Protein AF-A0A2E8H625-F1 (afdb_monomer)

Solvent-accessible surface area (backbone atoms only — not comparable to full-atom values): 8170 Å² total; per-residue (Å²): 110,72,68,57,53,52,52,51,50,50,50,53,52,53,49,52,52,52,52,53,52,50,52,52,52,45,51,55,51,51,57,50,48,65,62,44,42,80,77,43,54,82,83,48,31,59,55,52,55,49,43,58,61,49,52,72,38,86,86,40,46,66,59,47,50,54,52,50,51,51,51,52,51,53,48,32,56,75,70,69,45,81,76,77,77,91,82,57,92,80,58,95,45,68,72,55,56,56,52,53,50,51,52,50,52,52,50,54,49,52,55,51,50,62,72,66,50,74,80,80,84,71,86,82,80,77,93,77,78,80,86,88,86,133

Nearest PDB structures (foldseek):
  4r61-assembly1_A  TM=2.744E-01  e=4.026E+00  Human immunodeficiency virus 1
  6tb3-assembly1_BW  TM=2.743E-01  e=4.796E+00  Saccharomyces cerevisiae S288C

pLDDT: mean 73.67, std 12.01, range [45.75, 92.38]

Secondary structure (DSSP, 8-state):
-HHHHHHHHHHHHHHHHHHHHHHHHHHHHHHHHHHHGGGS-HHHHHHHHHHHHHTTSTTTHHHHHHHHHHHHHHHHHHTTPPPPPS--TT-S-HHHHHHHHHHHHHHHHHHHHHHHSPP---------PPP---

Mean predicted aligned error: 13.02 Å

Structure (mmCIF, N/CA/C/O backbone):
data_AF-A0A2E8H625-F1
#
_entry.id   AF-A0A2E8H625-F1
#
loop_
_atom_site.group_PDB
_atom_site.id
_atom_site.type_symbol
_atom_site.label_atom_id
_atom_site.label_alt_id
_atom_site.label_comp_id
_atom_site.label_asym_id
_atom_site.label_entity_id
_atom_site.label_seq_id
_atom_site.pdbx_PDB_ins_code
_atom_site.Cartn_x
_atom_si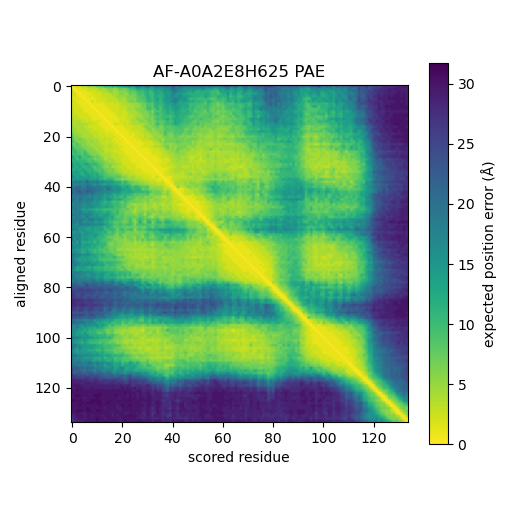te.Cartn_y
_atom_site.Cartn_z
_atom_site.occupancy
_atom_site.B_iso_or_equiv
_atom_site.auth_seq_id
_atom_site.auth_comp_id
_atom_site.auth_asym_id
_atom_site.auth_atom_id
_atom_site.pdbx_PDB_model_num
ATOM 1 N N . MET A 1 1 ? 27.507 1.433 -34.411 1.00 77.75 1 MET A N 1
ATOM 2 C CA . MET A 1 1 ? 26.030 1.526 -34.467 1.00 77.75 1 MET A CA 1
ATOM 3 C C . MET A 1 1 ? 25.341 0.369 -33.752 1.00 77.75 1 MET A C 1
ATOM 5 O O . MET A 1 1 ? 24.573 0.639 -32.845 1.00 77.75 1 MET A O 1
ATOM 9 N N . LEU A 1 2 ? 25.652 -0.897 -34.053 1.00 86.56 2 LEU A N 1
ATOM 10 C CA . LEU A 1 2 ? 24.986 -2.060 -33.435 1.00 86.56 2 LEU A CA 1
ATOM 11 C C . LEU A 1 2 ? 25.067 -2.106 -31.889 1.00 86.56 2 LEU A C 1
ATOM 13 O O . LEU A 1 2 ? 24.056 -2.328 -31.234 1.00 86.56 2 LEU A O 1
ATOM 17 N N . LEU A 1 3 ? 26.223 -1.784 -31.293 1.00 86.44 3 LEU A N 1
ATOM 18 C CA . LEU A 1 3 ? 26.378 -1.687 -29.828 1.00 86.44 3 LEU A CA 1
ATOM 19 C C . LEU A 1 3 ? 25.528 -0.573 -29.188 1.00 86.44 3 LEU A C 1
ATOM 21 O O . LEU A 1 3 ? 25.019 -0.755 -28.086 1.00 86.44 3 LEU A O 1
ATOM 25 N N . LEU A 1 4 ? 25.333 0.553 -29.887 1.00 87.00 4 LEU A N 1
ATOM 26 C CA . LEU A 1 4 ? 24.452 1.632 -29.423 1.00 87.00 4 LEU A CA 1
ATOM 27 C C . LEU A 1 4 ? 22.989 1.185 -29.427 1.00 87.00 4 LEU A C 1
ATOM 29 O O . LEU A 1 4 ? 22.278 1.450 -28.465 1.00 87.00 4 LEU A O 1
ATOM 33 N N . PHE A 1 5 ? 22.554 0.464 -30.464 1.00 89.75 5 PHE A N 1
ATOM 34 C CA . PHE A 1 5 ? 21.197 -0.084 -30.525 1.00 89.75 5 PHE A CA 1
ATOM 35 C C . PHE A 1 5 ? 20.937 -1.116 -29.425 1.00 89.75 5 PHE A C 1
ATOM 37 O O . PHE A 1 5 ? 19.885 -1.070 -28.796 1.00 89.75 5 PHE A O 1
ATOM 44 N N . ILE A 1 6 ? 21.899 -2.001 -29.146 1.00 92.06 6 ILE A N 1
ATOM 45 C CA . ILE A 1 6 ? 21.782 -2.977 -28.051 1.00 92.06 6 ILE A CA 1
ATOM 46 C C . ILE A 1 6 ? 21.714 -2.265 -26.696 1.00 92.06 6 ILE A C 1
ATOM 48 O O . ILE A 1 6 ? 20.847 -2.582 -25.886 1.00 92.06 6 ILE A O 1
ATOM 52 N N . GLY A 1 7 ? 22.586 -1.279 -26.460 1.00 89.75 7 GLY A N 1
ATOM 53 C CA . GLY A 1 7 ? 22.571 -0.494 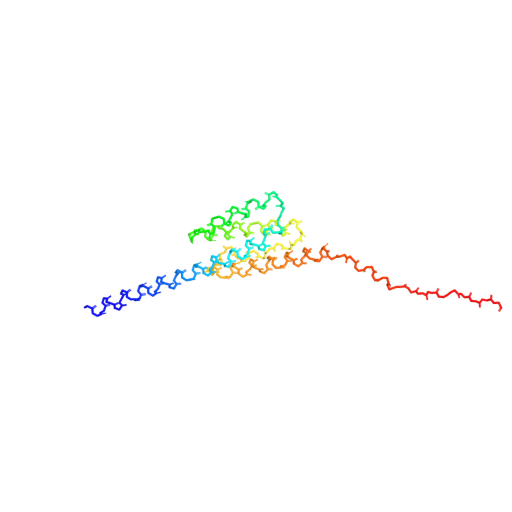-25.225 1.00 89.75 7 GLY A CA 1
ATOM 54 C C . GLY A 1 7 ? 21.249 0.250 -25.025 1.00 89.75 7 GLY A C 1
ATOM 55 O O . GLY A 1 7 ? 20.659 0.180 -23.950 1.00 89.75 7 GLY A O 1
ATOM 56 N N . LEU A 1 8 ? 20.741 0.897 -26.077 1.00 91.94 8 LEU A N 1
ATOM 57 C CA . LEU A 1 8 ? 19.458 1.600 -26.053 1.00 91.94 8 LEU A CA 1
ATOM 58 C C . LEU A 1 8 ? 18.295 0.640 -25.762 1.00 91.94 8 LEU A C 1
ATOM 60 O O . LEU A 1 8 ? 17.449 0.929 -24.918 1.00 91.94 8 LEU A O 1
ATOM 64 N N . LEU A 1 9 ? 18.271 -0.519 -26.424 1.00 91.31 9 LEU A N 1
ATOM 65 C CA . LEU A 1 9 ? 17.240 -1.536 -26.222 1.00 91.31 9 LEU A CA 1
ATOM 66 C C . LEU A 1 9 ? 17.253 -2.059 -24.783 1.00 91.31 9 LEU A C 1
ATOM 68 O O . LEU A 1 9 ? 16.195 -2.190 -24.173 1.00 91.31 9 LEU A O 1
ATOM 72 N N . LEU A 1 10 ? 18.436 -2.282 -24.208 1.00 92.38 10 LEU A N 1
ATOM 73 C CA . LEU A 1 10 ? 18.578 -2.715 -22.819 1.00 92.38 10 LEU A CA 1
ATOM 74 C C . LEU A 1 10 ? 18.030 -1.661 -21.845 1.00 92.38 10 LEU A C 1
ATOM 76 O O . LEU A 1 10 ? 17.305 -2.010 -20.916 1.00 92.38 10 LEU A O 1
ATOM 80 N N . VAL A 1 11 ? 18.292 -0.373 -22.090 1.00 91.06 11 VAL A N 1
ATOM 81 C CA . VAL A 1 11 ? 17.722 0.725 -21.289 1.00 91.06 11 VAL A CA 1
ATOM 82 C C . VAL A 1 11 ? 16.195 0.740 -21.376 1.00 91.06 11 VAL A C 1
ATOM 84 O O . VAL A 1 11 ? 15.539 0.824 -20.339 1.00 91.06 11 VAL A O 1
ATOM 87 N N . PHE A 1 12 ? 15.617 0.600 -22.573 1.00 90.81 12 PHE A N 1
ATOM 88 C CA . PHE A 1 12 ? 14.161 0.545 -22.739 1.00 90.81 12 PHE A CA 1
ATOM 89 C C . PHE A 1 12 ? 13.532 -0.662 -22.038 1.00 90.81 12 PHE A C 1
ATOM 91 O O . PHE A 1 12 ? 12.504 -0.513 -21.377 1.00 90.81 12 PHE A O 1
ATOM 98 N N . VAL A 1 13 ? 14.155 -1.840 -22.127 1.00 90.62 13 VAL A N 1
ATOM 99 C CA . VAL A 1 13 ? 13.687 -3.046 -21.430 1.00 90.62 13 VAL A CA 1
ATOM 100 C C . VAL A 1 13 ? 13.752 -2.851 -19.916 1.00 90.62 13 VAL A C 1
ATOM 102 O O . VAL A 1 13 ? 12.758 -3.084 -19.232 1.00 90.62 13 VAL A O 1
ATOM 105 N N . CYS A 1 14 ? 14.875 -2.363 -19.382 1.00 88.06 14 CYS A N 1
ATOM 106 C CA . CYS A 1 14 ? 15.012 -2.068 -17.955 1.00 88.06 14 CYS A CA 1
ATOM 107 C C . CYS A 1 14 ? 13.973 -1.045 -17.481 1.00 88.06 14 CYS A C 1
ATOM 109 O O . CYS A 1 14 ? 13.349 -1.238 -16.439 1.00 88.06 14 CYS A O 1
ATOM 111 N N . PHE A 1 15 ? 13.742 0.013 -18.257 1.00 87.06 15 PHE A N 1
ATOM 112 C CA . PHE A 1 15 ? 12.734 1.021 -17.942 1.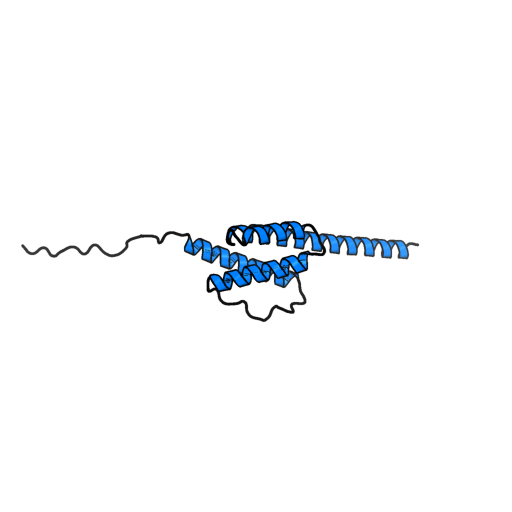00 87.06 15 PHE A CA 1
ATOM 113 C C . PHE A 1 15 ? 11.319 0.428 -17.931 1.00 87.06 15 PHE A C 1
ATOM 115 O O . PHE A 1 15 ? 10.560 0.665 -16.993 1.00 87.06 15 PHE A O 1
ATOM 122 N N . GLY A 1 16 ? 10.987 -0.412 -18.915 1.00 86.19 16 GLY A N 1
ATOM 123 C CA . GLY A 1 16 ? 9.713 -1.129 -18.963 1.00 86.19 16 GLY A CA 1
ATOM 124 C C . GLY A 1 16 ? 9.504 -2.053 -17.760 1.00 86.19 16 GLY A C 1
ATOM 125 O O . GLY A 1 16 ? 8.422 -2.068 -17.175 1.00 86.19 16 GLY A O 1
ATOM 126 N N . VAL A 1 17 ? 10.547 -2.772 -17.333 1.00 85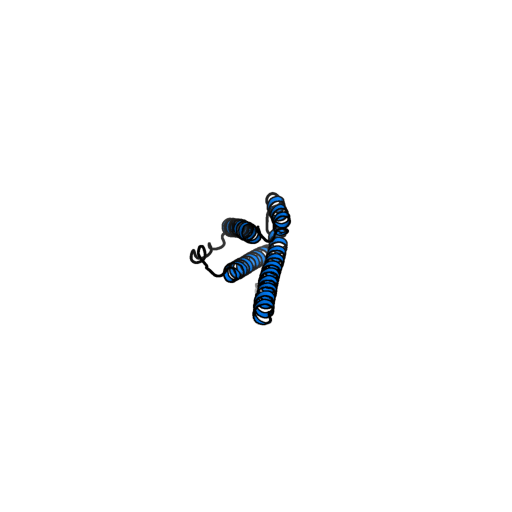.19 17 VAL A N 1
ATOM 127 C CA . VAL A 1 17 ? 10.500 -3.620 -16.130 1.00 85.19 17 VAL A CA 1
ATOM 128 C C . VAL A 1 17 ? 10.251 -2.783 -14.872 1.00 85.19 17 VAL A C 1
ATOM 130 O O . VAL A 1 17 ? 9.422 -3.166 -14.048 1.00 85.19 17 VAL A O 1
ATOM 133 N N . ILE A 1 18 ? 10.914 -1.631 -14.734 1.00 82.81 18 ILE A N 1
ATOM 134 C CA . ILE A 1 18 ? 10.715 -0.723 -13.594 1.00 82.81 18 ILE A CA 1
ATOM 135 C C . ILE A 1 18 ? 9.273 -0.211 -13.564 1.00 82.81 18 ILE A C 1
ATOM 137 O O . ILE A 1 18 ? 8.619 -0.305 -12.526 1.00 82.81 18 ILE A O 1
ATOM 141 N N . LEU A 1 19 ? 8.750 0.271 -14.696 1.00 81.50 19 LEU A N 1
ATOM 142 C CA . LEU A 1 19 ? 7.364 0.733 -14.784 1.00 81.50 19 LEU A CA 1
ATOM 143 C C . LEU A 1 19 ? 6.371 -0.381 -14.440 1.00 81.50 19 LEU A C 1
ATOM 145 O O . LEU A 1 19 ? 5.444 -0.157 -13.664 1.00 81.50 19 LEU A O 1
ATOM 149 N N . SER A 1 20 ? 6.596 -1.595 -14.949 1.00 82.38 20 SER A N 1
ATOM 150 C CA . SER A 1 20 ? 5.732 -2.740 -14.658 1.00 82.38 20 SER A CA 1
ATOM 151 C C . SER A 1 20 ? 5.758 -3.142 -13.179 1.00 82.38 20 SER A C 1
ATOM 153 O O . SER A 1 20 ? 4.719 -3.529 -12.642 1.00 82.38 20 SER A O 1
ATOM 155 N N . ASP A 1 21 ? 6.914 -3.080 -12.512 1.00 81.12 21 ASP A N 1
ATOM 156 C CA . ASP A 1 21 ? 7.019 -3.372 -11.077 1.00 81.12 21 ASP A CA 1
ATOM 157 C C . ASP A 1 21 ? 6.313 -2.297 -10.237 1.00 81.12 21 ASP A C 1
ATOM 159 O O . ASP A 1 21 ? 5.587 -2.616 -9.293 1.00 81.12 21 ASP A O 1
ATOM 163 N N . MET A 1 22 ? 6.455 -1.024 -10.613 1.00 77.94 22 MET A N 1
ATOM 164 C CA . MET A 1 22 ? 5.766 0.082 -9.947 1.00 77.94 22 MET A CA 1
ATOM 165 C C . MET A 1 22 ? 4.245 -0.013 -10.105 1.00 77.94 22 MET A C 1
ATOM 167 O O . MET A 1 22 ? 3.525 0.124 -9.116 1.00 77.94 22 MET A O 1
ATOM 171 N N . ASP A 1 23 ? 3.752 -0.330 -11.303 1.00 81.12 23 ASP A N 1
ATOM 172 C CA . ASP A 1 23 ? 2.323 -0.549 -11.547 1.00 81.12 23 ASP A CA 1
ATOM 173 C C . ASP A 1 23 ? 1.776 -1.731 -10.743 1.00 81.12 23 ASP A C 1
ATOM 175 O O . ASP A 1 23 ? 0.674 -1.661 -10.193 1.00 81.12 23 ASP A O 1
ATOM 179 N N . ARG A 1 24 ? 2.551 -2.814 -10.619 1.00 82.50 24 ARG A N 1
ATOM 180 C CA . ARG A 1 24 ? 2.166 -3.963 -9.793 1.00 82.50 24 ARG A CA 1
ATOM 181 C C . ARG A 1 24 ? 2.012 -3.569 -8.323 1.00 82.50 24 ARG A C 1
ATOM 183 O O . ARG A 1 24 ? 1.014 -3.926 -7.701 1.00 82.50 24 ARG A O 1
ATOM 190 N N . ARG A 1 25 ? 2.966 -2.806 -7.780 1.00 80.06 25 ARG A N 1
ATOM 191 C CA . ARG A 1 25 ? 2.917 -2.309 -6.391 1.00 80.06 25 ARG A CA 1
ATOM 192 C C . ARG A 1 25 ? 1.767 -1.335 -6.171 1.00 80.06 25 ARG A C 1
ATOM 194 O O . ARG A 1 25 ? 1.114 -1.387 -5.136 1.00 80.06 25 ARG A O 1
ATOM 201 N N . ARG A 1 26 ? 1.497 -0.475 -7.153 1.00 81.38 26 ARG A N 1
ATOM 202 C CA . ARG A 1 26 ? 0.379 0.470 -7.129 1.00 81.38 26 ARG A CA 1
ATOM 203 C C . ARG A 1 26 ? -0.964 -0.251 -7.011 1.00 81.38 26 ARG A C 1
ATOM 205 O O . ARG A 1 26 ? -1.777 0.123 -6.168 1.00 81.38 26 ARG A O 1
ATOM 212 N N . ARG A 1 27 ? -1.179 -1.300 -7.816 1.00 82.69 27 ARG A N 1
ATOM 213 C CA . ARG A 1 27 ? -2.389 -2.140 -7.742 1.00 82.69 27 ARG A CA 1
ATOM 214 C C . ARG A 1 27 ? -2.508 -2.815 -6.380 1.00 82.69 27 ARG A C 1
ATOM 216 O O . ARG A 1 27 ? -3.531 -2.669 -5.732 1.00 82.69 27 ARG A O 1
ATOM 223 N N . GLN A 1 28 ? -1.423 -3.422 -5.899 1.00 83.62 28 GLN A N 1
ATOM 224 C CA . GLN A 1 28 ? -1.407 -4.064 -4.584 1.00 83.62 28 GLN A CA 1
ATOM 225 C C . GLN A 1 28 ? -1.762 -3.089 -3.448 1.00 83.62 28 GLN A C 1
ATOM 227 O O . GLN A 1 28 ? -2.520 -3.432 -2.547 1.00 83.62 28 GLN A O 1
ATOM 232 N N . LEU A 1 29 ? -1.253 -1.856 -3.503 1.00 82.06 29 LEU A N 1
ATOM 233 C CA . LEU A 1 29 ? -1.588 -0.814 -2.535 1.00 82.06 29 LEU A CA 1
ATOM 234 C C . LEU A 1 29 ? -3.055 -0.367 -2.642 1.00 82.06 29 LEU A C 1
ATOM 236 O O . LEU A 1 29 ? -3.672 -0.047 -1.630 1.00 82.06 29 LEU A O 1
ATOM 240 N N . ALA A 1 30 ? -3.613 -0.320 -3.855 1.00 83.06 30 ALA A N 1
ATOM 241 C CA . ALA A 1 30 ? -5.020 0.014 -4.063 1.00 83.06 30 ALA A CA 1
ATOM 242 C C . ALA A 1 30 ? -5.935 -1.056 -3.453 1.00 83.06 30 ALA A C 1
ATOM 244 O O . ALA A 1 30 ? -6.856 -0.704 -2.722 1.00 83.06 30 ALA A O 1
ATOM 245 N N . ASP A 1 31 ? -5.609 -2.334 -3.659 1.00 85.06 31 ASP A N 1
ATOM 246 C CA . ASP A 1 31 ? -6.347 -3.459 -3.077 1.00 85.06 31 ASP A CA 1
ATOM 247 C C . ASP A 1 31 ? -6.305 -3.420 -1.537 1.00 85.06 31 ASP A C 1
ATOM 249 O O . ASP A 1 31 ? -7.317 -3.622 -0.869 1.00 85.06 31 ASP A O 1
ATOM 253 N N . MET A 1 32 ? -5.147 -3.094 -0.951 1.00 83.75 32 MET A N 1
ATOM 254 C CA . MET A 1 32 ? -5.009 -2.928 0.503 1.00 83.75 32 MET A CA 1
ATOM 255 C C . MET A 1 32 ? -5.835 -1.756 1.042 1.00 83.75 32 MET A C 1
ATOM 257 O O . MET A 1 32 ? -6.451 -1.879 2.097 1.00 83.75 32 MET A O 1
ATOM 261 N N . LEU A 1 33 ? -5.862 -0.622 0.335 1.00 84.12 33 LEU A N 1
ATOM 262 C CA . LEU A 1 33 ? -6.674 0.534 0.726 1.00 84.12 33 LEU A CA 1
ATOM 263 C C . LEU A 1 33 ? -8.171 0.205 0.698 1.00 84.12 33 LEU A C 1
ATOM 265 O O . LEU A 1 33 ? -8.877 0.574 1.635 1.00 84.12 33 LEU A O 1
ATOM 269 N N . ASP A 1 34 ? -8.632 -0.523 -0.322 1.00 84.19 34 ASP A N 1
ATOM 270 C CA . ASP A 1 34 ? -10.029 -0.961 -0.440 1.00 84.19 34 ASP A CA 1
ATOM 271 C C . ASP A 1 34 ? -10.422 -1.927 0.694 1.00 84.19 34 ASP A C 1
ATOM 273 O O . ASP A 1 34 ? -11.543 -1.868 1.200 1.00 84.19 34 ASP A O 1
ATOM 277 N N . ARG A 1 35 ? -9.487 -2.766 1.160 1.00 83.06 35 ARG A N 1
ATOM 278 C CA . ARG A 1 35 ? -9.675 -3.647 2.328 1.00 83.06 35 ARG A CA 1
ATOM 279 C C . ARG A 1 35 ? -9.659 -2.899 3.660 1.00 83.06 35 ARG A C 1
ATOM 281 O O . ARG A 1 35 ? -10.415 -3.237 4.566 1.00 83.06 35 ARG A O 1
ATOM 288 N N . VAL A 1 36 ? -8.830 -1.862 3.790 1.00 82.19 36 VAL A N 1
ATOM 289 C CA . VAL A 1 36 ? -8.724 -1.069 5.025 1.00 82.19 36 VAL A CA 1
ATOM 290 C C . VAL A 1 36 ? -9.882 -0.087 5.187 1.00 82.19 36 VAL A C 1
ATOM 292 O O . VAL A 1 36 ? -10.345 0.098 6.308 1.00 82.19 36 VAL A O 1
ATOM 295 N N . GLU A 1 37 ? -10.403 0.508 4.111 1.00 81.38 37 GLU A N 1
ATOM 296 C CA . GLU A 1 37 ? -11.516 1.472 4.161 1.00 81.38 37 GLU A CA 1
ATOM 297 C C . GLU A 1 37 ? -12.721 1.033 5.030 1.00 81.38 37 GLU A C 1
ATOM 299 O O . GLU A 1 37 ? -13.168 1.831 5.864 1.00 81.38 37 GLU A O 1
ATOM 304 N N . PRO A 1 38 ? -13.255 -0.202 4.925 1.00 80.62 38 PRO A N 1
ATOM 305 C CA . PRO A 1 38 ? -14.343 -0.654 5.793 1.00 80.62 38 PRO A CA 1
ATOM 306 C C . PRO A 1 38 ? -13.913 -0.902 7.248 1.00 80.62 38 PRO A C 1
ATOM 308 O O . PRO A 1 38 ? -14.760 -0.816 8.140 1.00 80.62 38 PRO A O 1
ATOM 311 N N . LEU A 1 39 ? -12.626 -1.171 7.501 1.00 74.81 39 LEU A N 1
ATOM 312 C CA . LEU A 1 39 ? -12.065 -1.474 8.826 1.00 74.81 39 LEU A CA 1
ATOM 313 C C . LEU A 1 39 ? -11.840 -0.221 9.688 1.00 74.81 39 LEU A C 1
ATOM 315 O O . LEU A 1 39 ? -11.710 -0.335 10.909 1.00 74.81 39 LEU A O 1
ATOM 319 N N . VAL A 1 40 ? -11.782 0.965 9.073 1.00 76.00 40 VAL A N 1
ATOM 320 C CA . VAL A 1 40 ? -11.607 2.252 9.766 1.00 76.00 40 VAL A CA 1
ATOM 321 C C . VAL A 1 40 ? -12.923 2.991 10.019 1.00 76.00 40 VAL A C 1
ATOM 323 O O . VAL A 1 40 ? -13.907 2.885 9.279 1.00 76.00 40 VAL A O 1
ATOM 326 N N . ASP A 1 41 ? -12.908 3.804 11.078 1.00 76.44 41 ASP A N 1
ATOM 327 C CA . ASP A 1 41 ? -14.031 4.626 11.518 1.00 76.44 41 ASP A CA 1
ATOM 328 C C . ASP A 1 41 ? -14.355 5.669 10.471 1.00 76.44 41 ASP A C 1
ATOM 330 O O . ASP A 1 41 ? -13.504 6.138 9.711 1.00 76.44 41 ASP A O 1
ATOM 334 N N . ARG A 1 42 ? -15.607 6.115 10.504 1.00 74.75 42 ARG A N 1
ATOM 335 C CA . ARG A 1 42 ? -16.138 7.115 9.582 1.00 74.75 42 ARG A CA 1
ATOM 336 C C . ARG A 1 42 ? -15.290 8.393 9.512 1.00 74.75 42 ARG A C 1
ATOM 338 O O . ARG A 1 42 ? -15.198 8.977 8.438 1.00 74.75 42 ARG A O 1
ATOM 345 N N . SER A 1 43 ? -14.644 8.792 10.612 1.00 73.75 43 SER A N 1
ATOM 346 C CA . SER A 1 43 ? -13.729 9.943 10.670 1.00 73.75 43 SER A CA 1
ATOM 347 C C . SER A 1 43 ? -12.425 9.726 9.890 1.00 73.75 43 SER A C 1
ATOM 349 O O . SER A 1 43 ? -11.922 10.662 9.273 1.00 73.75 43 SER A O 1
ATOM 351 N N . ARG A 1 44 ? -11.901 8.494 9.861 1.00 75.12 44 ARG A N 1
ATOM 352 C CA . ARG A 1 44 ? -10.648 8.130 9.177 1.00 75.12 44 ARG A CA 1
ATOM 353 C C . ARG A 1 44 ? -10.854 7.621 7.748 1.00 75.12 44 ARG A C 1
ATOM 355 O O . ARG A 1 44 ? -9.920 7.652 6.952 1.00 75.12 44 ARG A O 1
ATOM 362 N N . ARG A 1 45 ? -12.080 7.245 7.366 1.00 78.44 45 ARG A N 1
ATOM 363 C CA . ARG A 1 45 ? -12.422 6.860 5.980 1.00 78.44 45 ARG A CA 1
ATOM 364 C C . ARG A 1 45 ? -12.083 7.939 4.958 1.00 78.44 45 ARG A C 1
ATOM 366 O O . ARG A 1 45 ? -11.589 7.625 3.883 1.00 78.44 45 ARG A O 1
ATOM 373 N N . LEU A 1 46 ? -12.285 9.214 5.298 1.00 76.06 46 LEU A N 1
ATOM 374 C CA . LEU A 1 46 ? -11.900 10.322 4.419 1.00 76.06 46 LEU A CA 1
ATOM 375 C C . LEU A 1 46 ? -10.381 10.352 4.182 1.00 76.06 46 LEU A C 1
ATOM 377 O O . LEU A 1 46 ? -9.936 10.612 3.068 1.00 76.06 46 LEU A O 1
ATOM 381 N N . HIS A 1 47 ? -9.591 10.048 5.215 1.00 78.25 47 HIS A N 1
ATOM 382 C CA . HIS A 1 47 ? -8.136 9.990 5.117 1.00 78.25 47 HIS A CA 1
ATOM 383 C C . HIS A 1 47 ? -7.683 8.838 4.208 1.00 78.25 47 HIS A C 1
ATOM 385 O O . HIS A 1 47 ? -6.908 9.071 3.283 1.00 78.25 47 HIS A O 1
ATOM 391 N N . VAL A 1 48 ? -8.256 7.639 4.368 1.00 79.25 48 VAL A N 1
ATOM 392 C CA . VAL A 1 48 ? -8.003 6.492 3.472 1.00 79.25 48 VAL A CA 1
ATOM 393 C C . VAL A 1 48 ? -8.450 6.782 2.034 1.00 79.25 48 VAL A C 1
ATOM 395 O O . VAL A 1 48 ? -7.735 6.480 1.076 1.00 79.25 48 VAL A O 1
ATOM 398 N N . ARG A 1 49 ? -9.578 7.474 1.850 1.00 78.94 49 ARG A N 1
ATOM 399 C CA . ARG A 1 49 ? -10.035 7.897 0.520 1.00 78.94 49 ARG A CA 1
ATOM 400 C C . ARG A 1 49 ? -9.098 8.923 -0.121 1.00 78.94 49 ARG A C 1
ATOM 402 O O . ARG A 1 49 ? -8.870 8.874 -1.328 1.00 78.94 49 ARG A O 1
ATOM 409 N N . ASN A 1 50 ? -8.507 9.816 0.672 1.00 80.25 50 ASN A N 1
ATOM 410 C CA . ASN A 1 50 ? -7.477 10.739 0.196 1.00 80.25 50 ASN A CA 1
ATOM 411 C C . ASN A 1 50 ? -6.189 9.995 -0.189 1.00 80.25 50 ASN A C 1
ATOM 413 O O . ASN A 1 50 ? -5.620 10.285 -1.241 1.00 80.25 50 ASN A O 1
ATOM 417 N N . MET A 1 51 ? -5.767 8.988 0.587 1.00 79.94 51 MET A N 1
ATOM 418 C CA . MET A 1 51 ? -4.636 8.119 0.227 1.00 79.94 51 MET A CA 1
ATOM 419 C C . MET A 1 51 ? -4.839 7.437 -1.131 1.00 79.94 51 MET A C 1
ATOM 421 O O . MET A 1 51 ? -3.905 7.364 -1.931 1.00 79.94 51 MET A O 1
ATOM 425 N N . ARG A 1 52 ? -6.069 7.007 -1.441 1.00 77.31 52 ARG A N 1
ATOM 426 C CA . ARG A 1 52 ? -6.428 6.454 -2.758 1.00 77.31 52 ARG A CA 1
ATOM 427 C C . ARG A 1 52 ? -6.194 7.453 -3.894 1.00 77.31 52 ARG A C 1
ATOM 429 O O . ARG A 1 52 ? -5.706 7.062 -4.953 1.00 77.31 52 ARG A O 1
ATOM 436 N N . GLY A 1 53 ? -6.495 8.732 -3.668 1.00 73.75 53 GLY A N 1
ATOM 437 C CA . GLY A 1 53 ? -6.188 9.811 -4.611 1.00 73.75 53 GLY A CA 1
ATOM 438 C C . GLY A 1 53 ? -4.684 9.952 -4.862 1.00 73.75 53 GLY A C 1
ATOM 439 O O . GLY A 1 53 ? -4.252 10.032 -6.009 1.00 73.75 53 GLY A O 1
ATOM 440 N N . PHE A 1 54 ? -3.866 9.883 -3.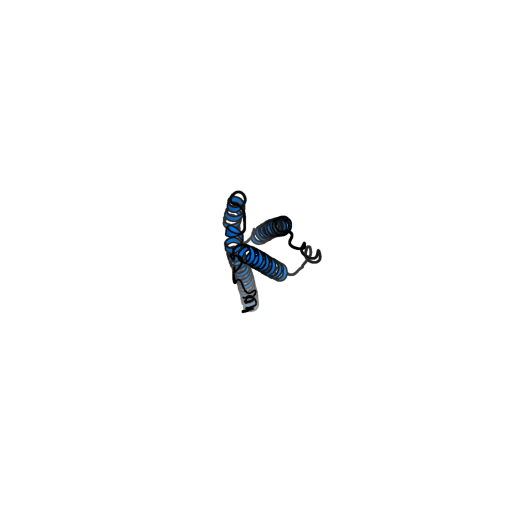808 1.00 70.25 54 PHE A N 1
ATOM 441 C CA . PHE A 1 54 ? -2.405 9.967 -3.924 1.00 70.25 54 PHE A CA 1
ATOM 442 C C . PHE A 1 54 ? -1.756 8.715 -4.536 1.00 70.25 54 PHE A C 1
ATOM 444 O O . PHE A 1 54 ? -0.726 8.828 -5.201 1.00 70.25 54 PHE A O 1
ATOM 451 N N . ASN A 1 55 ? -2.387 7.541 -4.417 1.00 72.56 55 ASN A N 1
ATOM 452 C CA . ASN A 1 55 ? -1.973 6.298 -5.087 1.00 72.56 55 ASN A CA 1
ATOM 453 C C . ASN A 1 55 ? -2.140 6.354 -6.630 1.00 72.56 55 ASN A C 1
ATOM 455 O O . ASN A 1 55 ? -1.782 5.428 -7.357 1.00 72.56 55 ASN A O 1
ATOM 459 N N . GLN A 1 56 ? -2.665 7.451 -7.187 1.00 68.19 56 GLN A N 1
ATOM 460 C CA . GLN A 1 56 ? -2.604 7.685 -8.633 1.00 68.19 56 GLN A CA 1
ATOM 461 C C . GLN A 1 56 ? -1.197 8.054 -9.115 1.00 68.19 56 GLN A C 1
ATOM 463 O O . GLN A 1 56 ? -0.884 7.834 -10.284 1.00 68.19 56 GLN A O 1
ATOM 468 N N . SER A 1 57 ? -0.338 8.561 -8.227 1.00 69.50 57 SER A N 1
ATOM 469 C CA . SER A 1 57 ? 1.032 8.929 -8.568 1.00 69.50 57 SER A CA 1
ATOM 470 C C . SER A 1 57 ? 2.027 7.847 -8.152 1.00 69.50 57 SER A C 1
ATOM 472 O O . SER A 1 57 ? 2.144 7.491 -6.979 1.00 69.50 57 SER A O 1
ATOM 474 N N . LEU A 1 58 ? 2.797 7.367 -9.131 1.00 63.09 58 LEU A N 1
ATOM 475 C CA . LEU A 1 58 ? 3.811 6.316 -8.978 1.00 63.09 58 LEU A CA 1
ATOM 476 C C . LEU A 1 58 ? 4.939 6.694 -8.001 1.00 63.09 58 LEU A C 1
ATOM 478 O O . LEU A 1 58 ? 5.590 5.823 -7.431 1.00 63.09 58 LEU A O 1
ATOM 482 N N . PHE A 1 59 ? 5.163 7.990 -7.777 1.00 65.06 59 PHE A N 1
ATOM 483 C CA . PHE A 1 59 ? 6.209 8.486 -6.879 1.00 65.06 59 PHE A CA 1
ATOM 484 C C . PHE A 1 59 ? 5.784 8.501 -5.407 1.00 65.06 59 PHE A C 1
ATOM 486 O O . PHE A 1 59 ? 6.635 8.464 -4.521 1.00 65.06 59 PHE A O 1
ATOM 493 N N . TYR A 1 60 ? 4.477 8.517 -5.130 1.00 70.19 60 TYR A N 1
ATOM 494 C CA . TYR A 1 60 ? 3.952 8.618 -3.765 1.00 70.19 60 TYR A CA 1
ATOM 495 C C . TYR A 1 60 ? 3.597 7.266 -3.148 1.00 70.19 60 TYR A C 1
ATOM 497 O O . TYR A 1 60 ? 3.262 7.219 -1.967 1.00 70.19 60 TYR A O 1
ATOM 505 N N . THR A 1 61 ? 3.730 6.159 -3.887 1.00 70.69 61 THR A N 1
ATOM 506 C CA . THR A 1 61 ? 3.422 4.803 -3.403 1.00 70.69 61 THR A CA 1
ATOM 507 C C . THR A 1 61 ? 4.138 4.469 -2.090 1.00 70.69 61 THR A C 1
ATOM 509 O O . THR A 1 61 ? 3.541 3.846 -1.219 1.00 70.69 61 THR A O 1
ATOM 512 N N . GLY A 1 62 ? 5.387 4.916 -1.906 1.00 73.38 62 GLY A N 1
ATOM 513 C CA . GLY A 1 62 ? 6.122 4.718 -0.649 1.00 73.38 62 GLY A CA 1
ATOM 514 C C . GLY A 1 62 ? 5.514 5.480 0.531 1.00 73.38 62 GLY A C 1
ATOM 515 O O . GLY A 1 62 ? 5.290 4.897 1.585 1.00 73.38 62 GLY A O 1
ATOM 516 N N . ASN A 1 63 ? 5.167 6.753 0.330 1.00 77.19 63 ASN A N 1
ATOM 517 C CA . ASN A 1 63 ? 4.552 7.581 1.367 1.00 77.19 63 ASN A CA 1
ATOM 518 C C . ASN A 1 63 ? 3.141 7.089 1.722 1.00 77.19 63 ASN A C 1
ATOM 520 O O . ASN A 1 63 ? 2.771 7.046 2.889 1.00 77.19 63 ASN A O 1
ATOM 524 N N . VAL A 1 64 ? 2.359 6.669 0.723 1.00 78.56 64 VAL A N 1
ATOM 525 C CA . VAL A 1 64 ? 1.029 6.092 0.962 1.00 78.56 64 VAL A CA 1
ATOM 526 C C . VAL A 1 64 ? 1.141 4.767 1.718 1.00 78.56 64 VAL A C 1
ATOM 528 O O . VAL A 1 64 ? 0.351 4.524 2.623 1.00 78.56 64 VAL A O 1
ATOM 531 N N . LEU A 1 65 ? 2.143 3.936 1.409 1.00 78.88 65 LEU A N 1
ATOM 532 C CA . LEU A 1 65 ? 2.415 2.716 2.169 1.00 78.88 65 LEU A CA 1
ATOM 533 C C . LEU A 1 65 ? 2.767 3.025 3.633 1.00 78.88 65 LEU A C 1
ATOM 535 O O . LEU A 1 65 ? 2.252 2.363 4.527 1.00 78.88 65 LEU A O 1
ATOM 539 N N . ASP A 1 66 ? 3.604 4.035 3.886 1.00 79.25 66 ASP A N 1
ATOM 540 C CA . ASP A 1 66 ? 3.963 4.451 5.247 1.00 79.25 66 ASP A CA 1
ATOM 541 C C . ASP A 1 66 ? 2.752 4.978 6.026 1.00 79.25 66 ASP A C 1
ATOM 543 O O . ASP A 1 66 ? 2.580 4.651 7.201 1.00 79.25 66 ASP A O 1
ATOM 547 N N . GLN A 1 67 ? 1.894 5.768 5.380 1.00 80.94 67 GLN A N 1
ATOM 548 C CA . GLN A 1 67 ? 0.667 6.276 5.994 1.00 80.94 67 GLN A CA 1
ATOM 549 C C . GLN A 1 67 ? -0.330 5.150 6.291 1.00 80.94 67 GLN A C 1
ATOM 551 O O . GLN A 1 67 ? -0.908 5.112 7.377 1.00 80.94 67 GLN A O 1
ATOM 556 N N . LEU A 1 68 ? -0.489 4.201 5.366 1.00 80.75 68 LEU A N 1
ATOM 557 C CA . LEU A 1 68 ? -1.348 3.036 5.558 1.00 80.75 68 LEU A CA 1
ATOM 558 C C . LEU A 1 68 ? -0.851 2.151 6.711 1.00 80.75 68 LEU A C 1
ATOM 560 O O . LEU A 1 68 ? -1.649 1.702 7.528 1.00 80.75 68 LEU A O 1
ATOM 564 N N . ASP A 1 69 ? 0.463 1.959 6.826 1.00 82.06 69 ASP A N 1
ATOM 565 C CA . ASP A 1 69 ? 1.098 1.234 7.933 1.00 82.06 69 ASP A CA 1
ATOM 566 C C . ASP A 1 69 ? 0.834 1.893 9.292 1.00 82.06 69 ASP A C 1
ATOM 568 O O . ASP A 1 69 ? 0.507 1.217 10.271 1.00 82.06 69 ASP A O 1
ATOM 572 N N . HIS A 1 70 ? 0.887 3.226 9.358 1.00 80.44 70 HIS A N 1
ATOM 573 C CA . HIS A 1 70 ? 0.535 3.958 10.575 1.00 80.44 70 HIS A CA 1
ATOM 574 C C . HIS A 1 70 ? -0.936 3.771 10.958 1.00 80.44 70 HIS A C 1
ATOM 576 O O . HIS A 1 70 ? -1.226 3.557 12.136 1.00 80.44 70 HIS A O 1
ATOM 582 N N . GLU A 1 71 ? -1.854 3.809 9.992 1.00 79.81 71 GLU A N 1
ATOM 583 C CA . GLU A 1 71 ? -3.285 3.605 10.248 1.00 79.81 71 GLU A CA 1
ATOM 584 C C . GLU A 1 71 ? -3.596 2.178 10.713 1.00 79.81 71 GLU A C 1
ATOM 586 O O . GLU A 1 71 ? -4.294 1.990 11.713 1.00 79.81 71 GLU A O 1
ATOM 591 N N . VAL A 1 72 ? -3.018 1.168 10.056 1.00 80.88 72 VAL A N 1
ATOM 592 C CA . VAL A 1 72 ? -3.137 -0.241 10.468 1.00 80.88 72 VAL A CA 1
ATOM 593 C C . VAL A 1 72 ? -2.585 -0.431 11.884 1.00 80.88 72 VAL A C 1
ATOM 595 O O . VAL A 1 72 ? -3.254 -1.018 12.732 1.00 80.88 72 VAL A O 1
ATOM 598 N N . THR A 1 73 ? -1.419 0.144 12.190 1.00 80.69 73 THR A N 1
ATOM 599 C CA . THR A 1 73 ? -0.815 0.076 13.534 1.00 80.69 73 THR A CA 1
ATOM 600 C C . THR A 1 73 ? -1.674 0.769 14.594 1.00 80.69 73 THR A C 1
ATOM 602 O O . THR A 1 73 ? -1.820 0.266 15.709 1.00 80.69 73 THR A O 1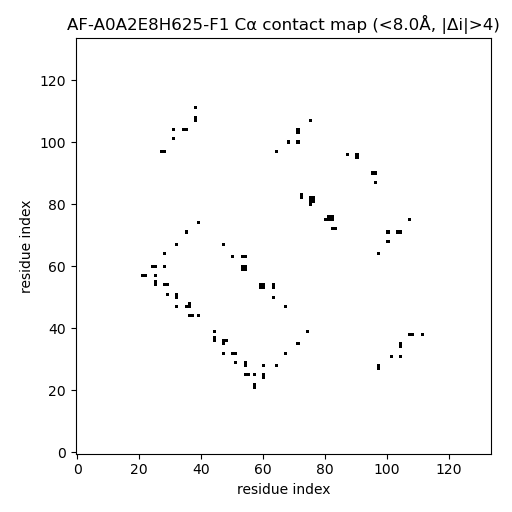
ATOM 605 N N . ALA A 1 74 ? -2.247 1.934 14.278 1.00 80.00 74 ALA A N 1
ATOM 606 C CA . ALA A 1 74 ? -3.148 2.637 15.186 1.00 80.00 74 ALA A CA 1
ATOM 607 C C . ALA A 1 74 ? -4.382 1.779 15.497 1.00 80.00 74 ALA A C 1
ATOM 609 O O . ALA A 1 74 ? -4.793 1.684 16.653 1.00 80.00 74 ALA A O 1
ATOM 610 N N . ARG A 1 75 ? -4.913 1.087 14.484 1.00 75.81 75 ARG A N 1
ATOM 611 C CA . ARG A 1 75 ? -6.056 0.187 14.634 1.00 75.81 75 ARG A CA 1
ATOM 612 C C . ARG A 1 75 ? -5.768 -1.077 15.418 1.00 75.81 75 ARG A C 1
ATOM 614 O O . ARG A 1 75 ? -6.592 -1.475 16.237 1.00 75.81 75 ARG A O 1
ATOM 621 N N . GLU A 1 76 ? -4.612 -1.686 15.203 1.00 77.62 76 GLU A N 1
ATOM 622 C CA . GLU A 1 76 ? -4.159 -2.815 16.014 1.00 77.62 76 GLU A CA 1
ATOM 623 C C . GLU A 1 76 ? -4.090 -2.433 17.493 1.00 77.62 76 GLU A C 1
ATOM 625 O O . GLU A 1 76 ? -4.591 -3.176 18.335 1.00 77.62 76 GLU A O 1
ATOM 630 N N . ARG A 1 77 ? -3.565 -1.241 17.811 1.00 77.38 77 ARG A N 1
ATOM 631 C CA . ARG A 1 77 ? -3.516 -0.735 19.191 1.00 77.38 77 ARG A CA 1
ATOM 632 C C . ARG A 1 77 ? -4.901 -0.497 19.784 1.00 77.38 77 ARG A C 1
ATOM 634 O O . ARG A 1 77 ? -5.129 -0.884 20.924 1.00 77.38 77 ARG A O 1
ATOM 641 N N . GLU A 1 78 ? -5.820 0.101 19.026 1.00 77.25 78 GLU A N 1
ATOM 642 C CA . GLU A 1 78 ? -7.206 0.315 19.472 1.00 77.25 78 GLU A CA 1
ATOM 643 C C . GLU A 1 78 ? -7.930 -1.011 19.768 1.00 77.25 78 GLU A C 1
ATOM 645 O O . GLU A 1 78 ? -8.710 -1.084 20.713 1.00 77.25 78 GLU A O 1
ATOM 650 N N . LYS A 1 79 ? -7.650 -2.071 18.998 1.00 71.44 79 LYS A N 1
ATOM 651 C CA . LYS A 1 79 ? -8.246 -3.406 19.182 1.00 71.44 79 LYS A CA 1
ATOM 652 C C . LYS A 1 79 ? -7.462 -4.326 20.128 1.00 71.44 79 LYS A C 1
ATOM 654 O O . LYS A 1 79 ? -7.830 -5.488 20.272 1.00 71.44 79 LYS A O 1
ATOM 659 N N . GLY A 1 80 ? -6.382 -3.846 20.748 1.00 69.38 80 GLY A N 1
ATOM 660 C CA . GLY A 1 80 ? -5.551 -4.644 21.657 1.00 69.38 80 GLY A CA 1
ATOM 661 C C . GLY A 1 80 ? -4.736 -5.753 20.977 1.00 69.38 80 GLY A C 1
ATOM 662 O O . GLY A 1 80 ? -4.297 -6.688 21.643 1.00 69.38 80 GLY A O 1
ATOM 663 N N . CYS A 1 81 ? -4.526 -5.674 19.661 1.00 65.94 81 CYS A N 1
ATOM 664 C CA . CYS A 1 81 ? -3.636 -6.584 18.944 1.00 65.94 81 CYS A CA 1
ATOM 665 C C . CYS A 1 81 ? -2.174 -6.297 19.321 1.00 65.94 81 CYS A C 1
ATOM 667 O O . CYS A 1 81 ? -1.783 -5.142 19.516 1.00 65.94 81 CYS A O 1
ATOM 669 N N . ALA A 1 82 ? -1.362 -7.353 19.430 1.00 60.12 82 ALA A N 1
ATOM 670 C CA . ALA A 1 82 ? 0.048 -7.220 19.779 1.00 60.12 82 ALA A CA 1
ATOM 671 C C . ALA A 1 82 ? 0.767 -6.316 18.760 1.00 60.12 82 ALA A C 1
ATOM 673 O O . ALA A 1 82 ? 0.572 -6.497 17.555 1.00 60.12 82 ALA A O 1
ATOM 674 N N . PRO A 1 83 ? 1.592 -5.350 19.211 1.00 58.34 83 PRO A N 1
ATOM 675 C CA . PRO A 1 83 ? 2.319 -4.485 18.298 1.00 58.34 83 PRO A CA 1
ATOM 676 C C . PRO A 1 83 ? 3.223 -5.328 17.391 1.00 58.34 83 PRO A C 1
ATOM 678 O O . PRO A 1 83 ? 3.777 -6.338 17.846 1.00 58.34 83 PRO A O 1
ATOM 681 N N . PRO A 1 84 ? 3.405 -4.921 16.124 1.00 59.50 84 PRO A N 1
ATOM 682 C CA . PRO A 1 84 ? 4.280 -5.644 15.220 1.00 59.50 84 PRO A CA 1
ATOM 683 C C . PRO A 1 84 ? 5.694 -5.717 15.819 1.00 59.50 84 PRO A C 1
ATOM 685 O O . PRO A 1 84 ? 6.158 -4.745 16.428 1.00 59.50 84 PRO A O 1
ATOM 688 N N . PRO A 1 85 ? 6.404 -6.849 15.670 1.00 58.34 85 PRO A N 1
ATOM 689 C CA . PRO A 1 85 ? 7.782 -6.949 16.122 1.00 58.34 85 PRO A CA 1
ATOM 690 C C . PRO A 1 85 ? 8.616 -5.880 15.403 1.00 58.34 85 PRO A C 1
ATOM 692 O O . PRO A 1 85 ? 8.609 -5.814 14.175 1.00 58.34 85 PRO A O 1
ATOM 695 N N . ASP A 1 86 ? 9.362 -5.076 16.167 1.00 53.88 86 ASP A N 1
ATOM 696 C CA . ASP A 1 86 ? 10.085 -3.850 15.759 1.00 53.88 86 ASP A CA 1
ATOM 697 C C . ASP A 1 86 ? 11.234 -4.069 14.735 1.00 53.88 86 ASP A C 1
ATOM 699 O O . ASP A 1 86 ? 12.157 -3.275 14.581 1.00 53.88 86 ASP A O 1
ATOM 703 N N . LYS A 1 87 ? 11.221 -5.189 14.006 1.00 50.28 87 LYS A N 1
ATOM 704 C CA . LYS A 1 87 ? 12.296 -5.656 13.121 1.00 50.28 87 LYS A CA 1
ATOM 705 C C . LYS A 1 87 ? 12.211 -5.132 11.681 1.00 50.28 87 LYS A C 1
ATOM 707 O O . LYS A 1 87 ? 13.032 -5.536 10.859 1.00 50.28 87 LYS A O 1
ATOM 712 N N . ALA A 1 88 ? 11.250 -4.273 11.332 1.00 51.09 88 ALA A N 1
ATOM 713 C CA . ALA A 1 88 ? 10.936 -3.990 9.923 1.00 51.09 88 ALA A CA 1
ATOM 714 C C . ALA A 1 88 ? 11.146 -2.542 9.444 1.00 51.09 88 ALA A C 1
ATOM 716 O O . ALA A 1 88 ? 11.049 -2.308 8.237 1.00 51.09 88 ALA A O 1
ATOM 717 N N . ARG A 1 89 ? 11.501 -1.581 10.314 1.00 53.00 89 ARG A N 1
ATOM 718 C CA . ARG A 1 89 ? 11.671 -0.168 9.900 1.00 53.00 89 ARG A CA 1
ATOM 719 C C . ARG A 1 89 ? 12.761 0.053 8.838 1.00 53.00 89 ARG A C 1
ATOM 721 O O . ARG A 1 89 ? 12.674 1.011 8.082 1.00 53.00 89 ARG A O 1
ATOM 728 N N . PHE A 1 90 ? 13.725 -0.865 8.712 1.00 47.72 90 PHE A N 1
ATOM 729 C CA . PHE A 1 90 ? 14.827 -0.798 7.737 1.00 47.72 90 PHE A CA 1
ATOM 730 C C . PHE A 1 90 ? 14.894 -2.016 6.805 1.00 47.72 90 PHE A C 1
ATOM 732 O O . PHE A 1 90 ? 15.967 -2.535 6.496 1.00 47.72 90 PHE A O 1
ATOM 739 N N . SER A 1 91 ? 13.751 -2.526 6.343 1.00 51.53 91 SER A N 1
ATOM 740 C CA . SER A 1 91 ? 13.779 -3.596 5.344 1.00 51.53 91 SER A CA 1
ATOM 741 C C . SER A 1 91 ? 14.144 -3.016 3.964 1.00 51.53 91 SER A C 1
ATOM 743 O O . SER A 1 91 ? 13.326 -2.359 3.323 1.00 51.53 91 SER A O 1
ATOM 745 N N . LEU A 1 92 ? 15.350 -3.322 3.470 1.00 53.69 92 LEU A N 1
ATOM 746 C CA . LEU A 1 92 ? 15.846 -3.006 2.113 1.00 53.69 92 LEU A CA 1
ATOM 747 C C . LEU A 1 92 ? 15.019 -3.647 0.974 1.00 53.69 92 LEU A C 1
ATOM 749 O O . LEU A 1 92 ? 15.363 -3.528 -0.199 1.00 53.69 92 LEU A O 1
ATOM 753 N N . ARG A 1 93 ? 13.939 -4.371 1.297 1.00 61.03 93 ARG A N 1
ATOM 754 C CA . ARG A 1 93 ? 13.086 -5.088 0.346 1.00 61.03 93 ARG A CA 1
ATOM 755 C C . ARG A 1 93 ? 11.651 -4.569 0.442 1.00 61.03 93 ARG A C 1
ATOM 757 O O . ARG A 1 93 ? 10.888 -5.080 1.262 1.00 61.03 93 ARG A O 1
ATOM 764 N N . PRO A 1 94 ? 11.247 -3.627 -0.428 1.00 62.94 94 PRO A N 1
ATOM 765 C CA . PRO A 1 94 ? 9.893 -3.074 -0.455 1.00 62.94 94 PRO A CA 1
ATOM 766 C C . PRO A 1 94 ? 8.800 -4.151 -0.450 1.00 62.94 94 PRO A C 1
ATOM 768 O O . PRO A 1 94 ? 7.836 -4.045 0.298 1.00 62.94 94 PRO A O 1
ATOM 771 N N . GLY A 1 95 ? 8.993 -5.252 -1.188 1.00 67.81 95 GLY A N 1
ATOM 772 C CA . GLY A 1 95 ? 8.027 -6.356 -1.251 1.00 67.81 95 GLY A CA 1
ATOM 773 C C . GLY A 1 95 ? 7.776 -7.085 0.076 1.00 67.81 95 GLY A C 1
ATOM 774 O O . GLY A 1 95 ? 6.726 -7.702 0.235 1.00 67.81 95 GLY A O 1
ATOM 775 N N . ARG A 1 96 ? 8.696 -7.011 1.050 1.00 73.19 96 ARG A N 1
ATOM 776 C CA . ARG A 1 96 ? 8.470 -7.586 2.385 1.00 73.19 96 ARG A CA 1
ATOM 777 C C . ARG A 1 96 ? 7.490 -6.737 3.190 1.00 73.19 96 ARG A C 1
ATOM 779 O O . ARG A 1 96 ? 6.636 -7.306 3.854 1.00 73.19 96 ARG A O 1
ATOM 786 N N . ARG A 1 97 ? 7.581 -5.407 3.076 1.00 75.00 97 ARG A N 1
ATOM 787 C CA . ARG A 1 97 ? 6.671 -4.471 3.753 1.00 75.00 97 ARG A CA 1
ATOM 788 C C . ARG A 1 97 ? 5.235 -4.631 3.265 1.00 75.00 97 ARG A C 1
ATOM 790 O O . ARG A 1 97 ? 4.334 -4.710 4.082 1.00 75.00 97 ARG A O 1
ATOM 797 N N . PHE A 1 98 ? 5.041 -4.773 1.952 1.00 76.44 98 PHE A N 1
ATOM 798 C CA . PHE A 1 98 ? 3.719 -5.059 1.387 1.00 76.44 98 PHE A CA 1
ATOM 799 C C . PHE A 1 98 ? 3.118 -6.357 1.946 1.00 76.44 98 PHE A C 1
ATOM 801 O O . PHE A 1 98 ? 1.963 -6.366 2.345 1.00 76.44 98 PHE A O 1
ATOM 808 N N . ARG A 1 99 ? 3.893 -7.448 2.015 1.00 79.00 99 ARG A N 1
ATOM 809 C CA . ARG A 1 99 ? 3.399 -8.724 2.566 1.00 79.00 99 ARG A CA 1
ATOM 810 C C . ARG A 1 99 ? 3.074 -8.649 4.056 1.00 79.00 99 ARG A C 1
ATOM 812 O O . ARG A 1 99 ? 2.078 -9.217 4.477 1.00 79.00 99 ARG A O 1
ATOM 819 N N . ASP A 1 100 ? 3.919 -7.976 4.830 1.00 80.88 100 ASP A N 1
ATOM 820 C CA . ASP A 1 100 ? 3.713 -7.800 6.270 1.00 80.88 100 ASP A CA 1
ATOM 821 C C . ASP A 1 100 ? 2.426 -7.013 6.551 1.00 80.88 100 ASP A C 1
ATOM 823 O O . ASP A 1 100 ? 1.582 -7.438 7.337 1.00 80.88 100 ASP A O 1
ATOM 827 N N . LEU A 1 101 ? 2.227 -5.916 5.817 1.00 79.50 101 LEU A N 1
ATOM 828 C CA . LEU A 1 101 ? 1.014 -5.114 5.899 1.00 79.50 101 LEU A CA 1
ATOM 829 C C . LEU A 1 101 ? -0.236 -5.914 5.485 1.00 79.50 101 LEU A C 1
ATOM 831 O O . LEU A 1 101 ? -1.251 -5.855 6.171 1.00 79.50 101 LEU A O 1
ATOM 835 N N . ASP A 1 102 ? -0.160 -6.698 4.406 1.00 82.25 102 ASP A N 1
ATOM 836 C CA . ASP A 1 102 ? -1.268 -7.549 3.942 1.00 82.25 102 ASP A CA 1
ATOM 837 C C . ASP A 1 102 ? -1.696 -8.577 5.000 1.00 82.25 102 ASP A C 1
ATOM 839 O O . ASP A 1 102 ? -2.885 -8.779 5.264 1.00 82.25 102 ASP A O 1
ATOM 843 N N . GLN A 1 103 ? -0.716 -9.208 5.650 1.00 82.56 103 GLN A N 1
ATOM 844 C CA . GLN A 1 103 ? -0.957 -10.181 6.711 1.00 82.56 103 GLN A CA 1
ATOM 845 C C . GLN A 1 103 ? -1.641 -9.529 7.919 1.00 82.56 103 GLN A C 1
ATOM 847 O O . GLN A 1 103 ? -2.571 -10.101 8.488 1.00 82.56 103 GLN A O 1
ATOM 852 N N . ARG A 1 104 ? -1.215 -8.318 8.283 1.00 81.44 104 ARG A N 1
ATOM 853 C CA . ARG A 1 104 ? -1.781 -7.537 9.391 1.00 81.44 104 ARG A CA 1
ATOM 854 C C . ARG A 1 104 ? -3.209 -7.073 9.117 1.00 81.44 104 ARG A C 1
ATOM 856 O O . ARG A 1 104 ? -4.077 -7.228 9.973 1.00 81.44 104 ARG A O 1
ATOM 863 N N . ILE A 1 105 ? -3.482 -6.599 7.902 1.00 82.12 105 ILE A N 1
ATOM 864 C CA . ILE A 1 105 ? -4.844 -6.264 7.458 1.00 82.12 105 ILE A CA 1
ATOM 865 C C . ILE A 1 105 ? -5.741 -7.506 7.533 1.00 82.12 105 ILE A C 1
ATOM 867 O O . ILE A 1 105 ? -6.824 -7.445 8.108 1.00 82.12 105 ILE A O 1
ATOM 871 N N . SER A 1 106 ? -5.260 -8.655 7.052 1.00 82.88 106 SER A N 1
ATOM 872 C CA . SER A 1 106 ? -6.005 -9.922 7.108 1.00 82.88 106 SER A CA 1
ATOM 873 C C . SER A 1 106 ? -6.289 -10.378 8.549 1.00 82.88 106 SER A C 1
ATOM 875 O O . SER A 1 106 ? -7.371 -10.880 8.846 1.00 82.88 106 SER A O 1
ATOM 877 N N . ALA A 1 107 ? -5.348 -10.175 9.476 1.00 81.69 107 ALA A N 1
ATOM 878 C CA . ALA A 1 107 ? -5.562 -10.460 10.895 1.00 81.69 107 ALA A CA 1
ATOM 879 C C . ALA A 1 107 ? -6.620 -9.529 11.517 1.00 81.69 107 ALA A C 1
ATOM 881 O O . ALA A 1 107 ? -7.489 -9.988 12.260 1.00 81.69 107 ALA A O 1
ATOM 882 N N . LEU A 1 108 ? -6.597 -8.234 11.181 1.00 79.25 108 LEU A N 1
ATOM 883 C CA . LEU A 1 108 ? -7.610 -7.267 11.619 1.00 79.25 108 LEU A CA 1
ATOM 884 C C . LEU A 1 108 ? -9.009 -7.587 11.079 1.00 79.25 108 LEU A C 1
ATOM 886 O O . LEU A 1 108 ? -9.990 -7.399 11.806 1.00 79.25 108 LEU A O 1
ATOM 890 N N . GLU A 1 109 ? -9.105 -8.054 9.832 1.00 81.94 109 GLU A N 1
ATOM 891 C CA . GLU A 1 109 ? -10.350 -8.549 9.233 1.00 81.94 109 GLU A CA 1
ATOM 892 C C . GLU A 1 109 ? -10.885 -9.757 10.006 1.00 81.94 109 GLU A C 1
ATOM 894 O O . GLU A 1 109 ? -12.053 -9.760 10.392 1.00 81.94 109 GLU A O 1
ATOM 899 N N . ALA A 1 110 ? -10.028 -10.737 10.313 1.00 80.38 110 ALA A N 1
ATOM 900 C CA . ALA A 1 110 ? -10.412 -11.926 11.072 1.00 80.38 110 ALA A CA 1
ATOM 901 C C . ALA A 1 110 ? -10.940 -11.581 12.475 1.00 80.38 110 ALA A C 1
ATOM 903 O O . ALA A 1 110 ? -11.978 -12.096 12.885 1.00 80.38 110 ALA A O 1
ATOM 904 N N . VAL A 1 111 ? -10.281 -10.661 13.191 1.00 77.56 111 VAL A N 1
ATOM 905 C CA . VAL A 1 111 ? -10.744 -10.185 14.508 1.00 77.56 111 VAL A CA 1
ATOM 906 C C . VAL A 1 111 ? -12.083 -9.451 14.396 1.00 77.56 111 VAL A C 1
ATOM 908 O O . VAL A 1 111 ? -12.950 -9.615 15.252 1.00 77.56 111 VAL A O 1
ATOM 911 N N . LEU A 1 112 ? -12.283 -8.647 13.346 1.00 73.88 112 LEU A N 1
ATOM 912 C CA . LEU A 1 112 ? -13.549 -7.938 13.146 1.00 73.88 112 LEU A CA 1
ATOM 913 C C . LEU A 1 112 ? -14.695 -8.895 12.786 1.00 73.88 112 LEU A C 1
ATOM 915 O O . LEU A 1 112 ? -15.801 -8.721 13.287 1.00 73.88 112 LEU A O 1
ATOM 919 N N . HIS A 1 113 ? -14.441 -9.904 11.951 1.00 72.62 113 HIS A N 1
ATOM 920 C CA . HIS A 1 113 ? -15.425 -10.937 11.635 1.00 72.62 113 HIS A CA 1
ATOM 921 C C . HIS A 1 113 ? -15.755 -11.813 12.844 1.00 72.62 113 HIS A C 1
ATOM 923 O O . HIS A 1 113 ? -16.930 -12.077 13.076 1.00 72.62 113 HIS A 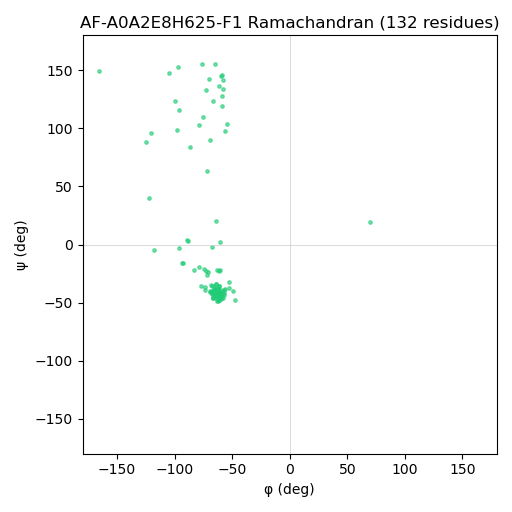O 1
ATOM 929 N N . ALA A 1 114 ? -14.767 -12.182 13.662 1.00 69.38 114 ALA A N 1
ATOM 930 C CA . ALA A 1 114 ? -15.006 -12.902 14.913 1.00 69.38 114 ALA A CA 1
ATOM 931 C C . ALA A 1 114 ? -15.862 -12.090 15.901 1.00 69.38 114 ALA A C 1
ATOM 933 O O . ALA A 1 114 ? -16.708 -12.656 16.581 1.00 69.38 114 ALA A O 1
ATOM 934 N N . ALA A 1 115 ? -15.691 -10.764 15.949 1.00 64.00 115 ALA A N 1
ATOM 935 C CA . ALA A 1 115 ? -16.518 -9.880 16.774 1.00 64.00 115 ALA A CA 1
ATOM 936 C C . ALA A 1 115 ? -17.938 -9.651 16.215 1.00 64.00 115 ALA A C 1
ATOM 938 O O . ALA A 1 115 ? -18.825 -9.238 16.958 1.00 64.00 115 ALA A O 1
ATOM 939 N N . ALA A 1 116 ? -18.149 -9.873 14.914 1.00 60.28 116 ALA A N 1
ATOM 940 C CA . ALA A 1 116 ? -19.442 -9.720 14.245 1.00 60.28 116 ALA A CA 1
ATOM 941 C C . ALA A 1 116 ? -20.254 -11.025 14.186 1.00 60.28 116 ALA A C 1
ATOM 943 O O . ALA A 1 116 ? -21.457 -10.976 13.923 1.00 60.28 116 ALA A O 1
ATOM 944 N N . ALA A 1 117 ? -19.620 -12.178 14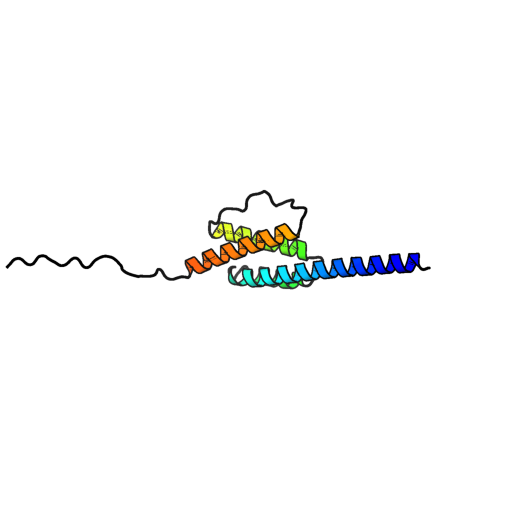.417 1.00 52.28 117 ALA A N 1
ATOM 945 C CA . ALA A 1 117 ? -20.323 -13.439 14.585 1.00 52.28 117 ALA A CA 1
ATOM 946 C C . ALA A 1 117 ? -21.140 -13.383 15.892 1.00 52.28 117 ALA A C 1
ATOM 948 O O . ALA A 1 117 ? -20.566 -13.099 16.948 1.00 52.28 117 ALA A O 1
ATOM 949 N N . PRO A 1 118 ? -22.468 -13.604 15.855 1.00 53.25 118 PRO A N 1
ATOM 950 C CA . PRO A 1 118 ? -23.235 -13.752 17.082 1.00 53.25 118 PRO A CA 1
ATOM 951 C C . PRO A 1 118 ? -22.669 -14.937 17.878 1.00 53.25 118 PRO A C 1
ATOM 953 O O . PRO A 1 118 ? -22.216 -15.908 17.270 1.00 53.25 118 PRO A O 1
ATOM 956 N N . PRO A 1 119 ? -22.674 -14.889 19.221 1.00 51.09 119 PRO A N 1
ATOM 957 C CA . PRO A 1 119 ? -22.400 -16.083 19.998 1.00 51.09 119 PRO A CA 1
ATOM 958 C C . PRO A 1 119 ? -23.450 -17.113 19.594 1.00 51.09 119 PRO A C 1
ATOM 960 O O . PRO A 1 119 ? -24.646 -16.859 19.748 1.00 51.09 119 PRO A O 1
ATOM 963 N N . ASP A 1 120 ? -23.011 -18.244 19.050 1.00 52.50 120 ASP A N 1
ATOM 964 C CA . ASP A 1 120 ? -23.868 -19.403 18.878 1.00 52.50 120 ASP A CA 1
ATOM 965 C C . ASP A 1 120 ? -24.413 -19.753 20.265 1.00 52.50 120 ASP A C 1
ATOM 967 O O . ASP A 1 120 ? -23.756 -20.394 21.085 1.00 52.50 120 ASP A O 1
ATOM 971 N N . THR A 1 121 ? -25.633 -19.306 20.557 1.00 50.97 121 THR A N 1
ATOM 972 C CA . THR A 1 121 ? -26.464 -19.845 21.628 1.00 50.97 121 THR A CA 1
ATOM 973 C C . THR A 1 121 ? -26.933 -21.227 21.184 1.00 50.97 121 THR A C 1
ATOM 975 O O . THR A 1 121 ? -28.113 -21.458 20.944 1.00 50.97 121 THR A O 1
ATOM 978 N N . GLY A 1 122 ? -25.979 -22.136 21.009 1.00 45.75 122 GLY A N 1
ATOM 979 C CA . GLY A 1 122 ? -26.190 -23.570 21.031 1.00 45.75 122 GLY A CA 1
ATOM 980 C C . GLY A 1 122 ? -26.091 -24.000 22.483 1.00 45.75 122 GLY A C 1
ATOM 981 O O . GLY A 1 122 ? -25.020 -24.359 22.961 1.00 45.75 122 GLY A O 1
ATOM 982 N N . SER A 1 123 ? -27.204 -23.870 23.198 1.00 48.62 123 SER A N 1
ATOM 983 C CA . SER A 1 123 ? -27.411 -24.480 24.502 1.00 48.62 123 SER A CA 1
ATOM 984 C C . SER A 1 123 ? -27.156 -25.984 24.400 1.00 48.62 123 SER A C 1
ATOM 986 O O . SER A 1 123 ? -28.007 -26.714 23.895 1.00 48.62 123 SER A O 1
ATOM 988 N N . ASP A 1 124 ? -26.006 -26.441 24.880 1.00 53.56 124 ASP A N 1
ATOM 989 C CA . ASP A 1 124 ? -25.782 -27.854 25.158 1.00 53.56 124 ASP A CA 1
ATOM 990 C C . ASP A 1 124 ? -25.341 -27.999 26.618 1.00 53.56 124 ASP A C 1
ATOM 992 O O . ASP A 1 124 ? -24.171 -27.871 26.987 1.00 53.56 124 ASP A O 1
ATOM 996 N N . SER A 1 125 ? -26.338 -28.123 27.492 1.00 50.25 125 SER A N 1
ATOM 997 C CA . SER A 1 125 ? -26.203 -28.601 28.868 1.00 50.25 125 SER A CA 1
ATOM 998 C C . SER A 1 125 ? -27.581 -28.942 29.439 1.00 50.25 125 SER A C 1
ATOM 1000 O O . SER A 1 125 ? -28.584 -28.369 29.017 1.00 50.25 125 SER A O 1
ATOM 1002 N N . PRO A 1 126 ? -27.640 -29.918 30.353 1.00 52.06 126 PRO A N 1
ATOM 1003 C CA . PRO A 1 126 ? -28.242 -31.211 30.057 1.00 52.06 126 PRO A CA 1
ATOM 1004 C C . PRO A 1 126 ? -29.622 -31.349 30.698 1.00 52.06 126 PRO A C 1
ATOM 1006 O O . PRO A 1 126 ? -29.866 -30.840 31.792 1.00 52.06 126 PRO A O 1
ATOM 1009 N N . ASP A 1 127 ? -30.506 -32.084 30.030 1.00 50.03 127 ASP A N 1
ATOM 1010 C CA . ASP A 1 127 ? -31.828 -32.440 30.541 1.00 50.03 127 ASP A CA 1
ATOM 1011 C C . ASP A 1 127 ? -31.665 -33.435 31.711 1.00 50.03 127 ASP A C 1
ATOM 1013 O O . ASP A 1 127 ? -31.536 -34.648 31.532 1.00 50.03 127 ASP A O 1
ATOM 1017 N N . VAL A 1 128 ? -31.549 -32.903 32.931 1.00 60.50 128 VAL A N 1
ATOM 1018 C CA . VAL A 1 128 ? -31.573 -33.677 34.177 1.00 60.50 128 VAL A CA 1
ATOM 1019 C C . VAL A 1 128 ? -33.032 -34.001 34.486 1.00 60.50 128 VAL A C 1
ATOM 1021 O O . VAL A 1 128 ? -33.783 -33.156 34.971 1.00 60.50 128 VAL A O 1
ATOM 1024 N N . ALA A 1 129 ? -33.424 -35.243 34.207 1.00 63.09 129 ALA A N 1
ATOM 1025 C CA . ALA A 1 129 ? -34.715 -35.791 34.602 1.00 63.09 129 ALA A CA 1
ATOM 1026 C C . ALA A 1 129 ? -34.863 -35.802 36.143 1.00 63.09 129 ALA A C 1
ATOM 1028 O O . ALA A 1 129 ? -33.920 -36.192 36.842 1.00 63.09 129 ALA A O 1
ATOM 1029 N N . PRO A 1 130 ? -36.022 -35.404 36.701 1.00 69.25 130 PRO A N 1
ATOM 1030 C CA . PRO A 1 130 ? -36.260 -35.453 38.140 1.00 69.25 130 PRO A CA 1
ATOM 1031 C C . PRO A 1 130 ? -36.549 -36.891 38.623 1.00 69.25 130 PRO A C 1
ATOM 1033 O O . PRO A 1 130 ? -37.017 -37.721 37.839 1.00 69.25 130 PRO A O 1
ATOM 1036 N N . PRO A 1 131 ? -36.295 -37.204 39.911 1.00 61.84 131 PRO A N 1
ATOM 1037 C CA . PRO A 1 131 ? -36.531 -38.531 40.472 1.00 61.84 131 PRO A CA 1
ATOM 1038 C C . PRO A 1 131 ? -38.032 -38.790 40.652 1.00 61.84 131 PRO A C 1
ATOM 1040 O O . PRO A 1 131 ? -38.756 -37.955 41.196 1.00 61.84 131 PRO A O 1
ATOM 1043 N N . ALA A 1 132 ? -38.489 -39.959 40.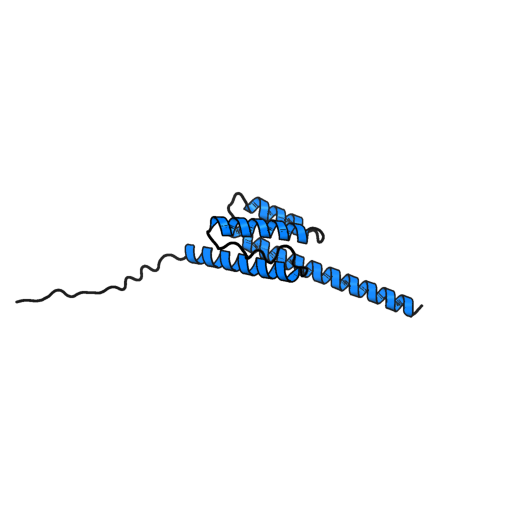206 1.00 55.78 132 ALA A N 1
ATOM 1044 C CA . ALA A 1 132 ? -39.832 -40.459 40.463 1.00 55.78 132 ALA A CA 1
ATOM 1045 C C . ALA A 1 132 ? -39.790 -41.431 41.651 1.00 55.78 132 ALA A C 1
ATOM 1047 O O . ALA A 1 132 ? -39.447 -42.598 41.479 1.00 55.78 132 ALA A O 1
ATOM 1048 N N . ASP A 1 133 ? -40.142 -40.931 42.835 1.00 63.41 133 ASP A N 1
ATOM 1049 C CA . ASP A 1 133 ? -40.614 -41.749 43.952 1.00 63.41 133 ASP A CA 1
ATOM 1050 C C . ASP A 1 133 ? -42.152 -41.732 43.943 1.00 63.41 133 ASP A C 1
ATOM 1052 O O . ASP A 1 133 ? -42.759 -40.671 44.125 1.00 63.41 133 ASP A O 1
ATOM 1056 N N . ALA A 1 134 ? -42.763 -42.901 43.724 1.00 51.88 134 ALA A N 1
ATOM 1057 C CA . ALA A 1 134 ? -44.111 -43.280 44.164 1.00 51.88 134 ALA A CA 1
ATOM 1058 C C . ALA A 1 134 ? -44.280 -44.804 44.074 1.00 51.88 134 ALA A C 1
ATOM 1060 O O . ALA A 1 134 ? -44.070 -45.354 42.968 1.00 51.88 134 ALA A O 1
#

Radius of gyration: 24.77 Å; Cα contacts (8 Å, |Δi|>4): 57; chains: 1; bounding box: 70×54×79 Å

Foldseek 3Di:
DVVVVVVVVVVVVVVVVVVVVLVVLLVLLLVLLVLCLVLDDPVCNVVSVVLNVVSVDSVCSVVSLVVLVVVLQVSCVVVVHDHDDPPPPDPPDPVVSSVVSVVSSVVSVVVVVVVVDDPPPPDDDDDDDDDDDD

Sequence (134 aa):
MLLLFIGLLLVFVCFGVILSDMDRRRRQLADMLDRVEPLVDRSRRLHVRNMRGFNQSLFYTGNVLDQLDHEVTAREREKGCAPPPDKARFSLRPGRRFRDLDQRISALEAVLHAAAAPPDTGSDSPDVAPPADA